Protein AF-A0A814QWS0-F1 (afdb_monomer)

Sequence (142 aa):
MFALKTYASLLKKKIIYRKISQIADTSFDLSDANVLIQISSHGGSRRQEAQRLGRILRHEKGTSHQEYNSFFYSLVSQATIEMYYSAKRKSFLINRDYSYKIITGSVNEEHQLFFSTKQDQQQLLRTILQQTDPLKIKQKNL

Solvent-accessible surface area (backbone atoms only — not comparable to full-atom values)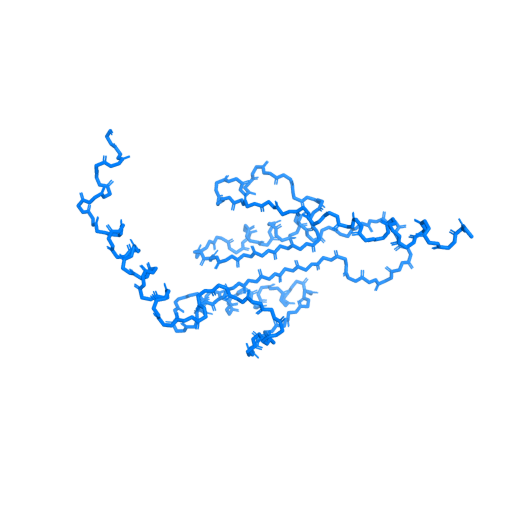: 9479 Å² total; per-residue (Å²): 138,69,71,68,62,60,54,59,60,64,74,61,73,75,82,83,82,83,91,78,52,84,82,53,59,83,81,54,88,49,65,88,45,46,68,45,80,41,73,76,74,77,91,65,60,71,69,56,55,52,52,51,50,60,52,32,58,58,76,78,86,83,66,98,62,98,62,88,75,55,48,82,47,72,55,67,57,80,99,43,75,40,49,62,54,48,54,55,48,51,56,55,38,51,78,68,76,43,91,83,81,89,86,83,78,83,77,73,80,90,53,95,61,84,65,77,46,72,65,53,46,50,51,51,50,52,54,49,57,66,60,68,36,73,82,56,58,61,68,76,76,110

Radius of gyration: 20.11 Å; Cα contacts (8 Å, |Δi|>4): 71; chains: 1; bounding box: 67×35×42 Å

Organism: NCBI:txid392033

Nearest PDB structures (foldse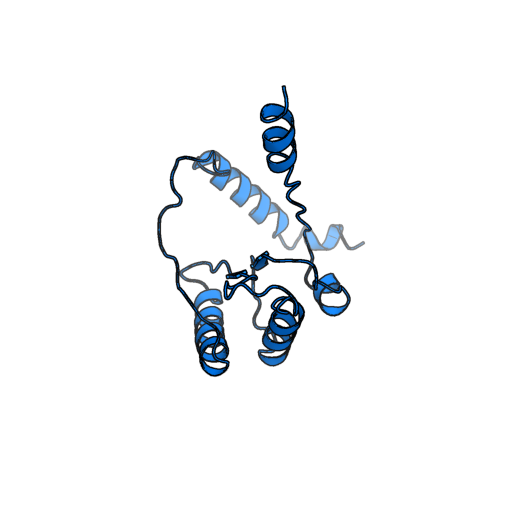ek):
  5of4-assembly1_A  TM=7.341E-01  e=2.057E-09  Homo sapiens
  7ena-assembly1_6  TM=7.357E-01  e=2.351E-09  Homo sapiens
  4ern-assembly1_A  TM=7.331E-01  e=4.290E-09  Homo sapiens
  7zsb-assembly1_7  TM=6.740E-01  e=3.650E-06  Saccharomyces cerevisiae
  7r78-assembly1_A  TM=6.401E-01  e=7.940E-01  Cryptococcus neoformans H99

pLDDT: mean 70.61, std 17.21, range [30.92, 94.94]

InterPro domains:
  IPR027417 P-loop containing nucleoside triphosphate hydrolase [G3DSA:3.40.50.300] (13-141)
  IPR027417 P-loop containing nucleoside triphosphate hydrolase [SSF52540] (22-99)
  IPR032438 ERCC3/RAD25/XPB helicase, C-terminal domain [PF16203] (20-135)
  IPR050615 ATP-dependent DNA Helicase [PTHR11274] (20-133)

Foldseek 3Di:
DPVVVVVVVVVPPPDDDDDDDPVRQPPDQQQPDQEEEAEDDDPDDPVVVVVSCVSNQDDDPDDPDPDRRHYYHYDADPPDCSVVVVVVNVVSCVVVVHDDDDDDDDDPPPDDDPPPDPVNVVVVVVVVVVVPPPVVVVVVVD

Structure (mmCIF, N/CA/C/O backbone):
data_AF-A0A814QWS0-F1
#
_entry.id   AF-A0A814QWS0-F1
#
loop_
_atom_site.group_PDB
_atom_site.id
_atom_site.type_symbol
_atom_site.label_atom_id
_atom_site.label_alt_id
_atom_site.label_comp_id
_atom_site.label_asym_id
_atom_site.label_entity_id
_atom_site.label_seq_id
_atom_site.pdbx_PDB_ins_code
_atom_site.Cartn_x
_atom_site.Cartn_y
_atom_site.Cartn_z
_atom_site.occupancy
_atom_site.B_iso_or_equiv
_atom_site.auth_seq_id
_atom_site.auth_comp_id
_atom_site.auth_asym_id
_atom_site.auth_atom_id
_atom_site.pdbx_PDB_model_num
ATOM 1 N N . MET A 1 1 ? 42.007 12.786 12.370 1.00 40.09 1 MET A N 1
ATOM 2 C CA . MET A 1 1 ? 40.986 13.860 12.290 1.00 40.09 1 MET A CA 1
ATOM 3 C C . MET A 1 1 ? 40.363 14.042 10.885 1.00 40.09 1 MET A C 1
ATOM 5 O O . MET A 1 1 ? 39.647 15.011 10.683 1.00 40.09 1 MET A O 1
ATOM 9 N N . PHE A 1 2 ? 40.547 13.110 9.930 1.00 35.69 2 PHE A N 1
ATOM 10 C CA . PHE A 1 2 ? 39.896 13.166 8.601 1.00 35.69 2 PHE A CA 1
ATOM 11 C C . PHE A 1 2 ? 38.809 12.091 8.380 1.00 35.69 2 PHE A C 1
ATOM 13 O O . PHE A 1 2 ? 37.859 12.349 7.654 1.00 35.69 2 PHE A O 1
ATOM 20 N N . ALA A 1 3 ? 38.859 10.943 9.070 1.00 37.59 3 ALA A N 1
ATOM 21 C CA . ALA A 1 3 ? 37.889 9.850 8.877 1.00 37.59 3 ALA A CA 1
ATOM 22 C C . ALA A 1 3 ? 36.524 10.049 9.580 1.00 37.59 3 ALA A C 1
ATOM 24 O O . ALA A 1 3 ? 35.500 9.579 9.093 1.00 37.59 3 ALA A O 1
ATOM 25 N N . LEU A 1 4 ? 36.473 10.789 10.697 1.00 30.92 4 LEU A N 1
ATOM 26 C CA . LEU A 1 4 ? 35.229 11.000 11.462 1.00 30.92 4 LEU A CA 1
ATOM 27 C C . LEU A 1 4 ? 34.278 12.028 10.819 1.00 30.92 4 LEU A C 1
ATOM 29 O O . LEU A 1 4 ? 33.067 11.945 11.008 1.00 30.92 4 LEU A O 1
ATOM 33 N N . LYS A 1 5 ? 34.797 12.965 10.010 1.00 34.41 5 LYS A N 1
ATOM 34 C CA . LYS A 1 5 ? 33.962 13.932 9.272 1.00 34.41 5 LYS A CA 1
ATOM 35 C C . LYS A 1 5 ? 33.212 13.274 8.106 1.00 34.41 5 LYS A C 1
ATOM 37 O O . LYS A 1 5 ? 32.075 13.647 7.831 1.00 34.41 5 LYS A O 1
ATOM 42 N N . THR A 1 6 ? 33.808 12.266 7.470 1.00 38.12 6 THR A N 1
ATOM 43 C CA . THR A 1 6 ? 33.214 11.542 6.334 1.00 38.12 6 THR A CA 1
ATOM 44 C C . THR A 1 6 ? 32.043 10.654 6.767 1.00 38.12 6 THR A C 1
ATOM 46 O O . THR A 1 6 ? 31.033 10.589 6.072 1.00 38.12 6 THR A O 1
ATOM 49 N N . TYR A 1 7 ? 32.117 10.042 7.954 1.00 38.22 7 TYR A N 1
ATOM 50 C CA . TYR A 1 7 ? 31.041 9.192 8.487 1.00 38.22 7 TYR A CA 1
ATOM 51 C C . TYR A 1 7 ? 29.814 10.001 8.950 1.00 38.22 7 TYR A C 1
ATOM 53 O O . TYR A 1 7 ? 28.672 9.599 8.734 1.00 38.22 7 TYR A O 1
ATOM 61 N N . ALA A 1 8 ? 30.036 11.193 9.514 1.00 35.44 8 ALA A N 1
ATOM 62 C CA . ALA A 1 8 ? 28.961 12.102 9.922 1.00 35.44 8 ALA A CA 1
ATOM 63 C C . ALA A 1 8 ? 28.174 12.696 8.731 1.00 35.44 8 ALA A C 1
ATOM 65 O O . ALA A 1 8 ? 27.004 13.045 8.881 1.00 35.44 8 ALA A O 1
ATOM 66 N N . SER A 1 9 ? 28.792 12.782 7.547 1.00 38.75 9 SER A N 1
ATOM 67 C CA . SER A 1 9 ? 28.141 13.201 6.295 1.00 38.75 9 SER A CA 1
ATOM 68 C C . SER A 1 9 ? 27.107 12.170 5.804 1.00 38.75 9 SER A C 1
ATOM 70 O O . SER A 1 9 ? 26.005 12.532 5.392 1.00 38.75 9 SER A O 1
ATOM 72 N N . LEU A 1 10 ? 27.412 10.874 5.947 1.00 42.66 10 LEU A N 1
ATOM 73 C CA . LEU A 1 10 ? 26.550 9.754 5.537 1.00 42.66 10 LEU A CA 1
ATOM 74 C C . LEU A 1 10 ? 25.327 9.542 6.447 1.00 42.66 10 LEU A C 1
ATOM 76 O O . LEU A 1 10 ? 24.286 9.081 5.980 1.00 42.66 10 LEU A O 1
ATOM 80 N N . LEU A 1 11 ? 25.421 9.925 7.725 1.00 42.03 11 LEU A N 1
ATOM 81 C CA . LEU A 1 11 ? 24.340 9.794 8.714 1.00 42.03 11 LEU A CA 1
ATOM 82 C C . LEU A 1 11 ? 23.225 10.848 8.576 1.00 42.03 11 LEU A C 1
ATOM 84 O O . LEU A 1 11 ? 22.223 10.781 9.284 1.00 42.03 11 LEU A O 1
ATOM 88 N N . LYS A 1 12 ? 23.348 11.800 7.643 1.00 43.94 12 LYS A N 1
ATOM 89 C CA . LYS A 1 12 ? 22.300 12.779 7.317 1.00 43.94 12 LYS A CA 1
ATOM 90 C C . LYS A 1 12 ? 21.593 12.471 5.997 1.00 43.94 12 LYS A C 1
ATOM 92 O O . LYS A 1 12 ? 21.233 13.391 5.264 1.00 43.94 12 LYS A O 1
ATOM 97 N N . LYS A 1 13 ? 21.321 11.200 5.683 1.00 50.53 13 LYS A N 1
ATOM 98 C CA . LYS A 1 13 ? 20.273 10.905 4.692 1.00 50.53 13 LYS A CA 1
ATOM 99 C C . LYS A 1 13 ? 18.924 11.303 5.294 1.00 50.53 13 LYS A C 1
ATOM 101 O O . LYS A 1 13 ? 18.244 10.514 5.938 1.00 50.53 13 LYS A O 1
ATOM 106 N N . LYS A 1 14 ? 18.576 12.580 5.130 1.00 56.41 14 LYS A N 1
ATOM 107 C CA . LYS A 1 14 ? 17.267 13.141 5.453 1.00 56.41 14 LYS A CA 1
ATOM 108 C C . LYS A 1 14 ? 16.246 12.388 4.606 1.00 56.41 14 LYS A C 1
ATOM 110 O O . LYS A 1 14 ? 16.145 12.634 3.410 1.00 56.41 14 LYS A O 1
ATOM 115 N N . ILE A 1 15 ? 15.532 11.441 5.211 1.00 63.16 15 ILE A N 1
ATOM 116 C CA . ILE A 1 15 ? 14.415 10.767 4.551 1.00 63.16 15 ILE A CA 1
ATOM 117 C C . ILE A 1 15 ? 13.338 11.827 4.333 1.00 63.16 15 ILE A C 1
ATOM 119 O O . ILE A 1 15 ? 12.753 12.344 5.287 1.00 63.16 15 ILE A O 1
ATOM 123 N N . ILE A 1 16 ? 13.111 12.188 3.075 1.00 70.44 16 ILE A N 1
ATOM 124 C CA . ILE A 1 16 ? 12.031 13.087 2.687 1.00 70.44 16 ILE A CA 1
ATOM 125 C C . ILE A 1 16 ? 10.829 12.201 2.380 1.00 70.44 16 ILE A C 1
ATOM 127 O O . ILE A 1 16 ? 10.850 11.435 1.422 1.00 70.44 16 ILE A O 1
ATOM 131 N N . TYR A 1 17 ? 9.786 12.287 3.203 1.00 79.56 17 TYR A N 1
ATOM 132 C CA . TYR A 1 17 ? 8.511 11.639 2.920 1.00 79.56 17 TYR A CA 1
ATOM 133 C C . TYR A 1 17 ? 7.461 12.699 2.597 1.00 79.56 17 TYR A C 1
ATOM 135 O O . TYR A 1 17 ? 7.395 13.754 3.231 1.00 79.56 17 TYR A O 1
ATOM 143 N N . ARG A 1 18 ? 6.613 12.408 1.611 1.00 78.38 18 ARG A N 1
ATOM 144 C CA . ARG A 1 18 ? 5.485 13.258 1.236 1.00 78.38 18 ARG A CA 1
ATOM 145 C C . ARG A 1 18 ? 4.230 12.407 1.168 1.00 78.38 18 ARG A C 1
ATOM 147 O O . ARG A 1 18 ? 4.213 11.378 0.503 1.00 78.38 18 ARG A O 1
ATOM 154 N N . LYS A 1 19 ? 3.179 12.836 1.865 1.00 79.56 19 LYS A N 1
ATOM 155 C CA . LYS A 1 19 ? 1.852 12.222 1.757 1.00 79.56 19 LYS A CA 1
ATOM 156 C C . LYS A 1 19 ? 1.094 12.914 0.634 1.00 79.56 19 LYS A C 1
ATOM 158 O O . LYS A 1 19 ? 1.078 14.141 0.574 1.00 79.56 19 LYS A O 1
ATOM 163 N N . ILE A 1 20 ? 0.489 12.126 -0.244 1.00 78.31 20 ILE A N 1
ATOM 164 C CA . ILE A 1 20 ? -0.205 12.611 -1.437 1.00 78.31 20 ILE A CA 1
ATOM 165 C C . ILE A 1 20 ? -1.595 11.983 -1.448 1.00 78.31 20 ILE A C 1
ATOM 167 O O . ILE A 1 20 ? -1.748 10.797 -1.158 1.00 78.31 20 ILE A O 1
ATOM 171 N N . SER A 1 21 ? -2.614 12.793 -1.726 1.00 78.62 21 SER A N 1
ATOM 172 C CA . SER A 1 21 ? -3.990 12.324 -1.882 1.00 78.62 21 SER A CA 1
ATOM 173 C C . SER A 1 21 ? -4.265 11.915 -3.330 1.00 78.62 21 SER A C 1
ATOM 175 O O . SER A 1 21 ? -3.550 12.312 -4.247 1.00 78.62 21 SER A O 1
ATOM 177 N N . GLN A 1 22 ? -5.352 11.176 -3.560 1.00 71.00 22 GLN A N 1
ATOM 178 C CA . GLN A 1 22 ? -5.768 10.765 -4.906 1.00 71.00 22 GLN A CA 1
ATOM 179 C C . GLN A 1 22 ? -5.935 11.945 -5.883 1.00 71.00 22 GLN A C 1
ATOM 181 O O . GLN A 1 22 ? -5.678 11.788 -7.071 1.00 71.00 22 GLN A O 1
ATOM 186 N N . ILE A 1 23 ? -6.339 13.121 -5.392 1.00 67.75 23 ILE A N 1
ATOM 187 C CA . ILE A 1 23 ? -6.537 14.332 -6.207 1.00 67.75 23 ILE A CA 1
ATOM 188 C C . ILE A 1 23 ? -5.190 14.935 -6.637 1.00 67.75 23 ILE A C 1
ATOM 190 O O . ILE A 1 23 ? -5.066 15.462 -7.737 1.00 67.75 23 ILE A O 1
ATOM 194 N N . ALA A 1 24 ? -4.167 14.835 -5.787 1.00 62.50 24 ALA A N 1
ATOM 195 C CA . ALA A 1 24 ? -2.834 15.374 -6.054 1.00 62.50 24 ALA A CA 1
ATOM 196 C C . ALA A 1 24 ? -1.961 14.446 -6.921 1.00 62.50 24 ALA A C 1
ATOM 198 O O . ALA A 1 24 ? -0.884 14.838 -7.355 1.00 62.50 24 ALA A O 1
ATOM 199 N N . ASP A 1 25 ? -2.415 13.223 -7.190 1.00 63.25 25 ASP A N 1
ATOM 200 C CA . ASP A 1 25 ? -1.652 12.217 -7.926 1.00 63.25 25 ASP A CA 1
ATOM 201 C C . ASP A 1 25 ? -1.546 12.490 -9.441 1.00 63.25 25 ASP A C 1
ATOM 203 O O . ASP A 1 25 ? -0.553 12.143 -10.076 1.00 63.25 25 ASP A O 1
ATOM 207 N N . THR A 1 26 ? -2.541 13.140 -10.049 1.00 59.12 26 THR A N 1
ATOM 208 C CA . THR A 1 26 ? -2.552 13.366 -11.506 1.00 59.12 26 THR A CA 1
ATOM 209 C C . THR A 1 26 ? -1.656 14.521 -11.947 1.00 59.12 26 THR A C 1
ATOM 211 O O . THR A 1 26 ? -1.116 14.501 -13.057 1.00 59.12 26 THR A O 1
ATOM 214 N N . SER A 1 27 ? -1.499 15.527 -11.088 1.00 57.16 27 SER A N 1
ATOM 215 C CA . SER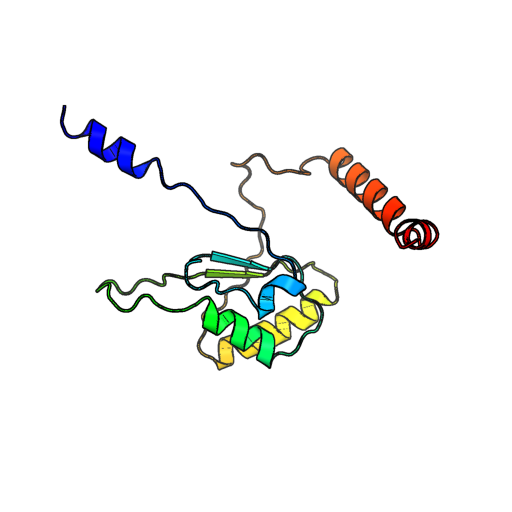 A 1 27 ? -0.880 16.818 -11.405 1.00 57.16 27 SER A CA 1
ATOM 216 C C . SER A 1 27 ? 0.531 16.994 -10.846 1.00 57.16 27 SER A C 1
ATOM 218 O O . SER A 1 27 ? 1.198 17.954 -11.224 1.00 57.16 27 SER A O 1
ATOM 220 N N . PHE A 1 28 ? 1.003 16.092 -9.982 1.00 62.12 28 PHE A N 1
ATOM 221 C CA . PHE A 1 28 ? 2.312 16.217 -9.348 1.00 62.12 28 PHE A CA 1
ATOM 222 C C . PHE A 1 28 ? 3.370 15.367 -10.059 1.00 62.12 28 PHE A C 1
ATOM 224 O O . PHE A 1 28 ? 3.129 14.196 -10.359 1.00 62.12 28 PHE A O 1
ATOM 231 N N . ASP A 1 29 ? 4.538 15.951 -10.333 1.00 61.94 29 ASP A N 1
ATOM 232 C CA . ASP A 1 29 ? 5.679 15.184 -10.828 1.00 61.94 29 ASP A CA 1
ATOM 233 C C . ASP A 1 29 ? 6.392 14.515 -9.649 1.00 61.94 29 ASP A C 1
ATOM 235 O O . ASP A 1 29 ? 6.748 15.160 -8.662 1.00 61.94 29 ASP A O 1
ATOM 239 N N . LEU A 1 30 ? 6.521 13.194 -9.728 1.00 63.75 30 LEU A N 1
ATOM 240 C CA . LEU A 1 30 ? 7.067 12.333 -8.675 1.00 63.75 30 LEU A CA 1
ATOM 241 C C . LEU A 1 30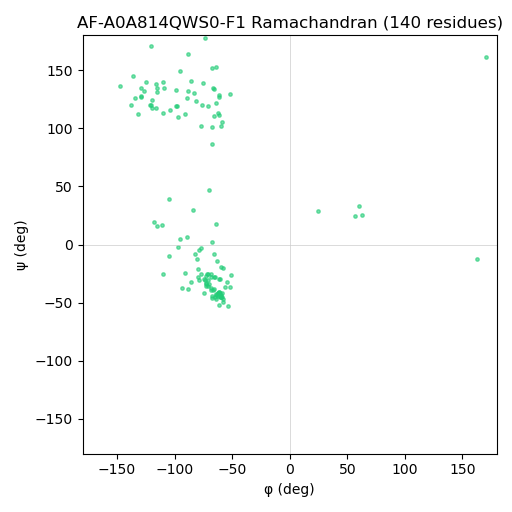 ? 8.422 11.744 -9.080 1.00 63.75 30 LEU A C 1
ATOM 243 O O . LEU A 1 30 ? 8.866 10.768 -8.478 1.00 63.75 30 LEU A O 1
ATOM 247 N N . SER A 1 31 ? 9.055 12.338 -10.095 1.00 61.03 31 SER A N 1
ATOM 248 C CA . SER A 1 31 ? 10.317 11.909 -10.703 1.00 61.03 31 SER A CA 1
ATOM 249 C C . SER A 1 31 ? 11.452 11.666 -9.708 1.00 61.03 31 SER A C 1
ATOM 251 O O . SER A 1 31 ? 12.322 10.849 -9.984 1.00 61.03 31 SER A O 1
ATOM 253 N N . ASP A 1 32 ? 11.420 12.329 -8.551 1.00 64.94 32 ASP A N 1
ATOM 254 C CA . ASP A 1 32 ? 12.517 12.323 -7.578 1.00 64.94 32 ASP A CA 1
ATOM 255 C C . ASP A 1 32 ? 12.330 11.273 -6.462 1.00 64.94 32 ASP A C 1
ATOM 257 O O . ASP A 1 32 ? 13.099 11.230 -5.501 1.00 64.94 32 ASP A O 1
ATOM 261 N N . ALA A 1 33 ? 11.284 10.439 -6.531 1.00 71.12 33 ALA A N 1
ATOM 262 C CA . ALA A 1 33 ? 10.987 9.439 -5.507 1.00 71.12 33 ALA A CA 1
ATOM 263 C C . ALA A 1 33 ? 11.512 8.041 -5.880 1.00 71.12 33 ALA A C 1
ATOM 265 O O . ALA A 1 33 ? 11.041 7.412 -6.824 1.00 71.12 33 ALA A O 1
ATOM 266 N N . ASN A 1 34 ? 12.415 7.491 -5.061 1.00 76.75 34 ASN A N 1
ATOM 267 C CA . ASN A 1 34 ? 12.897 6.109 -5.210 1.00 76.75 34 ASN A CA 1
ATOM 268 C C . ASN A 1 34 ? 11.928 5.055 -4.653 1.00 76.75 34 ASN A C 1
ATOM 270 O O . ASN A 1 34 ? 12.034 3.879 -4.987 1.00 76.75 34 ASN A O 1
ATOM 274 N N . VAL A 1 35 ? 11.020 5.433 -3.750 1.00 80.88 35 VAL A N 1
ATOM 275 C CA . VAL A 1 35 ? 10.090 4.492 -3.112 1.00 80.88 35 VAL A CA 1
ATOM 276 C C . VAL A 1 35 ? 8.688 5.070 -3.109 1.00 80.88 35 VAL A C 1
ATOM 278 O O . VAL A 1 35 ? 8.454 6.156 -2.581 1.00 80.88 35 VAL A O 1
ATOM 281 N N . LEU A 1 36 ? 7.743 4.301 -3.644 1.00 81.94 36 LEU A N 1
ATOM 282 C CA . LEU A 1 36 ? 6.322 4.612 -3.599 1.00 81.94 36 LEU A CA 1
ATOM 283 C C . LEU A 1 36 ? 5.578 3.568 -2.774 1.00 81.94 36 LEU A C 1
ATOM 285 O O . LEU A 1 36 ? 5.721 2.369 -3.005 1.00 81.94 36 LEU A O 1
ATOM 289 N N . ILE A 1 37 ? 4.743 4.034 -1.845 1.00 85.44 37 ILE A N 1
ATOM 290 C CA . ILE A 1 37 ? 3.873 3.181 -1.033 1.00 85.44 37 ILE A CA 1
ATOM 291 C C . ILE A 1 37 ? 2.422 3.579 -1.291 1.00 85.44 37 ILE A C 1
ATOM 293 O O . ILE A 1 37 ? 2.006 4.695 -0.984 1.00 85.44 37 ILE A O 1
ATOM 297 N N . GLN A 1 38 ? 1.642 2.650 -1.832 1.00 84.31 38 GLN A N 1
ATOM 298 C CA . GLN A 1 38 ? 0.205 2.786 -2.012 1.00 84.31 38 GLN A CA 1
ATOM 299 C C . GLN A 1 38 ? -0.529 2.065 -0.876 1.00 84.31 38 GLN A C 1
ATOM 301 O O . GLN A 1 38 ? -0.381 0.857 -0.707 1.00 84.31 38 GLN A O 1
ATOM 306 N N . ILE A 1 39 ? -1.322 2.810 -0.099 1.00 81.75 39 ILE A N 1
ATOM 307 C CA . ILE A 1 39 ? -2.029 2.287 1.085 1.00 81.75 39 ILE A CA 1
ATOM 308 C C . ILE A 1 39 ? -3.405 1.719 0.721 1.00 81.75 39 ILE A C 1
ATOM 310 O O . ILE A 1 39 ? -3.803 0.702 1.271 1.00 81.75 39 ILE A O 1
ATOM 314 N N . SER A 1 40 ? -4.121 2.352 -0.207 1.00 70.31 40 SER A N 1
ATOM 315 C CA . SER A 1 40 ? -5.424 1.883 -0.676 1.00 70.31 40 SER A CA 1
ATOM 316 C C . SER A 1 40 ? -5.520 1.993 -2.196 1.00 70.31 40 SER A C 1
ATOM 318 O O . SER A 1 40 ? -4.959 2.895 -2.832 1.00 70.31 40 SER A O 1
ATOM 320 N N . SER A 1 41 ? -6.218 1.041 -2.810 1.00 63.59 41 SER A N 1
ATOM 321 C CA . SER A 1 41 ? -6.530 1.066 -4.238 1.00 63.59 41 SER A CA 1
ATOM 322 C C . SER A 1 41 ? -8.008 0.777 -4.425 1.00 63.59 41 SER A C 1
ATOM 324 O 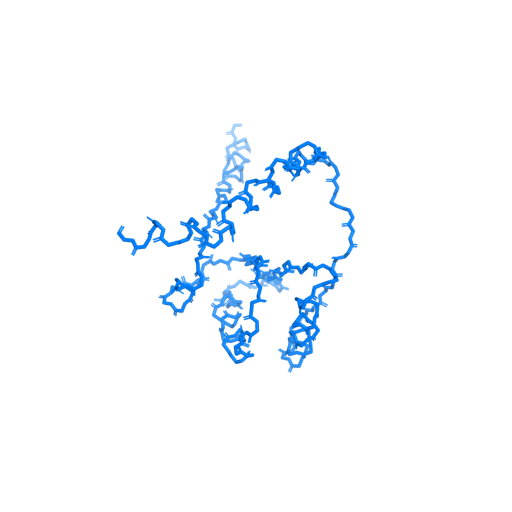O . SER A 1 41 ? -8.477 -0.333 -4.183 1.00 63.59 41 SER A O 1
ATOM 326 N N . HIS A 1 42 ? -8.742 1.788 -4.876 1.00 62.69 42 HIS A N 1
ATOM 327 C CA . HIS A 1 42 ? -10.121 1.628 -5.310 1.00 62.69 42 HIS A CA 1
ATOM 328 C C . HIS A 1 42 ? -10.119 1.474 -6.822 1.00 62.69 42 HIS A C 1
ATOM 330 O O . HIS A 1 42 ? -9.800 2.445 -7.496 1.00 62.69 42 HIS A O 1
ATOM 336 N N . GLY A 1 43 ? -10.433 0.265 -7.307 1.00 56.34 43 GLY A N 1
ATOM 337 C CA . GLY A 1 43 ? -10.932 -0.120 -8.643 1.00 56.34 43 GLY A CA 1
ATOM 338 C C . GLY A 1 43 ? -10.661 0.753 -9.876 1.00 56.34 43 GLY A C 1
ATOM 339 O O . GLY A 1 43 ? -11.477 0.751 -10.793 1.00 56.34 43 GLY A O 1
ATOM 340 N N . GLY A 1 44 ? -9.559 1.497 -9.911 1.00 62.41 44 GLY A N 1
ATOM 341 C CA . GLY A 1 44 ? -9.294 2.524 -10.905 1.00 62.41 44 GLY A CA 1
ATOM 342 C C . GLY A 1 44 ? -8.948 1.952 -12.275 1.00 62.41 44 GLY A C 1
ATOM 343 O O . GLY A 1 44 ? -8.838 0.741 -12.486 1.00 62.41 44 GLY A O 1
ATOM 344 N N . SER A 1 45 ? -8.742 2.847 -13.238 1.00 65.75 45 SER A N 1
ATOM 345 C CA . SER A 1 45 ? -8.330 2.463 -14.586 1.00 65.75 45 SER A CA 1
ATOM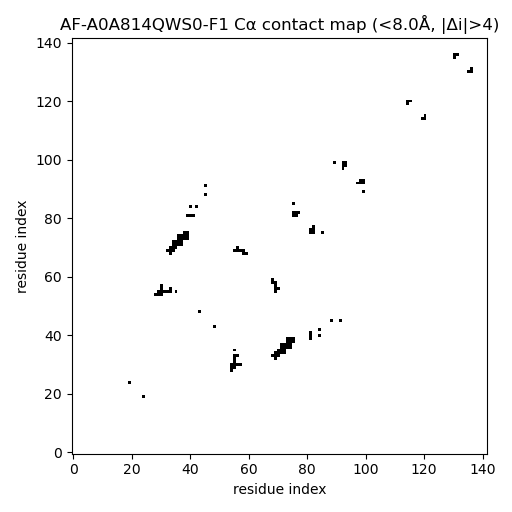 346 C C . SER A 1 45 ? -6.946 1.805 -14.568 1.00 65.75 45 SER A C 1
ATOM 348 O O . SER A 1 45 ? -5.955 2.430 -14.189 1.00 65.75 45 SER A O 1
ATOM 350 N N . ARG A 1 46 ? -6.856 0.561 -15.065 1.00 66.25 46 ARG A N 1
ATOM 351 C CA . ARG A 1 46 ? -5.585 -0.183 -15.215 1.00 66.25 46 ARG A CA 1
ATOM 352 C C . ARG A 1 46 ? -4.525 0.630 -15.963 1.00 66.25 46 ARG A C 1
ATOM 354 O O . ARG A 1 46 ? -3.345 0.571 -15.641 1.00 66.25 46 ARG A O 1
ATOM 361 N N . ARG A 1 47 ? -4.960 1.409 -16.957 1.00 66.81 47 ARG A N 1
ATOM 362 C CA . ARG A 1 47 ? -4.094 2.264 -17.777 1.00 66.81 47 ARG A CA 1
ATOM 363 C C . ARG A 1 47 ? -3.544 3.455 -16.984 1.00 66.81 47 ARG A C 1
ATOM 365 O O . ARG A 1 47 ? -2.406 3.847 -17.211 1.00 66.81 47 ARG A O 1
ATOM 372 N N . GLN A 1 48 ? -4.316 3.991 -16.041 1.00 70.56 48 GLN A N 1
ATOM 373 C CA . GLN A 1 48 ? -3.903 5.110 -15.194 1.00 70.56 48 GLN A CA 1
ATOM 374 C C . GLN A 1 48 ? -2.889 4.669 -14.131 1.00 70.56 48 GLN A C 1
ATOM 376 O O . GLN A 1 48 ? -1.884 5.348 -13.944 1.00 70.56 48 GLN A O 1
ATOM 381 N N . GLU A 1 49 ? -3.090 3.503 -13.501 1.00 67.50 49 GLU A N 1
ATOM 382 C CA . GLU A 1 49 ? -2.100 2.934 -12.569 1.00 67.50 49 GLU A CA 1
ATOM 383 C C . GLU A 1 49 ? -0.773 2.624 -13.281 1.00 67.50 49 GLU A C 1
ATOM 385 O O . GLU A 1 49 ? 0.295 2.957 -12.775 1.00 67.50 49 GLU A O 1
ATOM 390 N N . ALA A 1 50 ? -0.829 2.065 -14.492 1.00 67.12 50 ALA A N 1
ATOM 391 C CA . ALA A 1 50 ? 0.357 1.805 -15.308 1.00 67.12 50 ALA A CA 1
ATOM 392 C C . ALA A 1 50 ? 1.145 3.077 -15.639 1.00 67.12 50 ALA A C 1
ATOM 394 O O . ALA A 1 50 ? 2.370 3.114 -15.536 1.00 67.12 50 ALA A O 1
ATOM 395 N N . GLN A 1 51 ? 0.429 4.128 -16.036 1.00 72.19 51 GLN A N 1
ATOM 396 C CA . GLN A 1 51 ? 1.030 5.411 -16.367 1.00 72.19 51 GLN A CA 1
ATOM 397 C C . GLN A 1 51 ? 1.634 6.076 -15.126 1.00 72.19 51 GLN A C 1
ATOM 399 O O . GLN A 1 51 ? 2.730 6.622 -15.211 1.00 72.19 51 GLN A O 1
ATOM 404 N N . ARG A 1 52 ? 0.966 5.983 -13.968 1.00 72.44 52 ARG A N 1
ATOM 405 C CA . ARG A 1 52 ? 1.487 6.450 -12.676 1.00 72.44 52 ARG A CA 1
ATOM 406 C C . ARG A 1 52 ? 2.805 5.757 -12.332 1.00 72.44 52 ARG A C 1
ATOM 408 O O . ARG A 1 52 ? 3.790 6.433 -12.059 1.00 72.44 52 ARG A O 1
ATOM 415 N N . LEU A 1 53 ? 2.848 4.429 -12.427 1.00 71.62 53 LEU A N 1
ATOM 416 C CA . LEU A 1 53 ? 4.066 3.656 -12.171 1.00 71.62 53 LEU A CA 1
ATOM 417 C C . LEU A 1 53 ? 5.196 4.026 -13.137 1.00 71.62 53 LEU A C 1
ATOM 419 O O . LEU A 1 53 ? 6.326 4.212 -12.703 1.00 71.62 53 LEU A O 1
ATOM 423 N N . GLY A 1 54 ? 4.895 4.224 -14.421 1.00 71.94 54 GLY A N 1
ATOM 424 C CA . GLY A 1 54 ? 5.892 4.635 -15.413 1.00 71.94 54 GLY A CA 1
ATOM 425 C C . GLY A 1 54 ? 6.481 6.035 -15.191 1.00 71.94 54 GLY A C 1
ATOM 426 O O . GLY A 1 54 ? 7.622 6.277 -15.582 1.00 71.94 54 GLY A O 1
ATOM 427 N N . ARG A 1 55 ? 5.740 6.958 -14.560 1.00 70.44 55 ARG A N 1
ATOM 428 C CA . ARG A 1 55 ? 6.251 8.297 -14.195 1.00 70.44 55 ARG A CA 1
ATOM 429 C C . ARG A 1 55 ? 7.204 8.248 -13.000 1.00 70.44 55 ARG A C 1
ATOM 431 O O . ARG A 1 55 ? 8.106 9.069 -12.924 1.00 70.44 55 ARG A O 1
ATOM 438 N N . ILE A 1 56 ? 7.004 7.282 -12.106 1.00 67.00 56 ILE A N 1
ATOM 439 C CA . ILE A 1 56 ? 7.717 7.176 -10.827 1.00 67.00 56 ILE A CA 1
ATOM 440 C C . ILE A 1 56 ? 8.944 6.264 -10.948 1.00 67.00 56 ILE A C 1
ATOM 442 O O . ILE A 1 56 ? 9.997 6.554 -10.398 1.00 67.00 56 ILE A O 1
ATOM 446 N N . LEU A 1 57 ? 8.850 5.183 -11.725 1.00 65.19 57 LEU A N 1
ATOM 447 C CA . LEU A 1 57 ? 9.930 4.208 -11.917 1.00 65.19 57 LEU A CA 1
ATOM 448 C C . LEU A 1 57 ? 10.941 4.637 -13.002 1.00 65.19 57 LEU A C 1
ATOM 450 O O . LEU A 1 57 ? 11.504 3.790 -13.703 1.00 65.19 57 LEU A O 1
ATOM 454 N N . ARG A 1 58 ? 11.158 5.943 -13.214 1.00 63.28 58 ARG A N 1
ATOM 455 C CA . ARG A 1 58 ? 12.142 6.399 -14.207 1.00 63.28 58 ARG A CA 1
ATOM 456 C C . ARG A 1 58 ? 13.550 6.098 -13.702 1.00 63.28 58 ARG A C 1
ATOM 458 O O . ARG A 1 58 ? 13.981 6.604 -12.677 1.00 63.28 58 ARG A O 1
ATOM 465 N N . HIS A 1 59 ? 14.271 5.279 -14.459 1.00 53.44 59 HIS A N 1
ATOM 466 C CA . HIS A 1 59 ? 15.693 5.050 -14.248 1.00 53.44 59 HIS A CA 1
ATOM 467 C C . HIS A 1 59 ? 16.444 6.375 -14.434 1.00 53.44 59 HIS A C 1
ATOM 469 O O . HIS A 1 59 ? 16.283 7.028 -15.472 1.00 53.44 59 HIS A O 1
ATOM 475 N N . GLU A 1 60 ? 17.282 6.756 -13.468 1.00 51.09 60 GLU A N 1
ATOM 476 C CA . GLU A 1 60 ? 18.304 7.773 -13.708 1.00 51.09 60 GLU A CA 1
ATOM 477 C C . GLU A 1 60 ? 19.250 7.248 -14.795 1.00 51.09 60 GLU A C 1
ATOM 479 O O . GLU A 1 60 ? 19.974 6.269 -14.610 1.00 51.09 60 GLU A O 1
ATOM 484 N N . LYS A 1 61 ? 19.211 7.868 -15.976 1.00 47.19 61 LYS A N 1
ATOM 485 C CA . LYS A 1 61 ? 20.175 7.588 -17.040 1.00 47.19 61 LYS A CA 1
ATOM 486 C C . LYS A 1 61 ? 21.477 8.302 -16.684 1.00 47.19 61 LYS A C 1
ATOM 488 O O . LYS A 1 61 ? 21.568 9.508 -16.884 1.00 47.19 61 LYS A O 1
ATOM 493 N N . GLY A 1 62 ? 22.470 7.576 -16.174 1.00 51.28 62 GLY A N 1
ATOM 494 C CA . GLY A 1 62 ? 23.801 8.155 -15.949 1.00 51.28 62 GLY A CA 1
ATOM 495 C C . GLY A 1 62 ? 24.733 7.396 -15.008 1.00 51.28 62 GLY A C 1
ATOM 496 O O . GLY A 1 62 ? 25.924 7.687 -14.993 1.00 51.28 62 GLY A O 1
ATOM 497 N N . THR A 1 63 ? 24.244 6.419 -14.249 1.00 48.62 63 THR A N 1
ATOM 498 C CA . THR A 1 63 ? 25.065 5.650 -13.305 1.00 48.62 63 THR A CA 1
ATOM 499 C C . THR A 1 63 ? 25.374 4.264 -13.869 1.00 48.62 63 THR A C 1
ATOM 501 O O . THR A 1 63 ? 24.483 3.444 -14.062 1.00 48.62 63 THR A O 1
ATOM 504 N N . SER A 1 64 ? 26.657 3.990 -14.130 1.00 47.62 64 SER A N 1
ATOM 505 C CA . SER A 1 64 ? 27.201 2.720 -14.653 1.00 47.62 64 SER A CA 1
ATOM 506 C C . SER A 1 64 ? 27.032 1.497 -13.732 1.00 47.62 64 SER A C 1
ATOM 508 O O . SER A 1 64 ? 27.719 0.495 -13.916 1.00 47.62 64 SER A O 1
ATOM 510 N N . HIS A 1 65 ? 26.135 1.542 -12.746 1.00 47.28 65 HIS A N 1
ATOM 511 C CA . HIS A 1 65 ? 25.872 0.429 -11.840 1.00 47.28 65 HIS A CA 1
ATOM 512 C C . HIS A 1 65 ? 24.438 -0.072 -12.020 1.00 47.28 65 HIS A C 1
ATOM 514 O O . HIS A 1 65 ? 23.465 0.650 -11.823 1.00 47.28 65 HIS A O 1
ATOM 520 N N . GLN A 1 66 ? 24.353 -1.330 -12.449 1.00 50.03 66 GLN A N 1
ATOM 521 C CA . GLN A 1 66 ? 23.172 -2.104 -12.833 1.00 50.03 66 GLN A CA 1
ATOM 522 C C . GLN A 1 66 ? 22.247 -2.469 -11.653 1.00 50.03 66 GLN A C 1
ATOM 524 O O . GLN A 1 66 ? 21.824 -3.616 -11.539 1.00 50.03 66 GLN A O 1
ATOM 529 N N . GLU A 1 67 ? 21.910 -1.531 -10.770 1.00 53.44 67 GLU A N 1
ATOM 530 C CA . GLU A 1 67 ? 21.042 -1.828 -9.625 1.00 53.44 67 GLU A CA 1
ATOM 531 C C . GLU A 1 67 ? 19.714 -1.068 -9.696 1.00 53.44 67 GLU A C 1
ATOM 533 O O . GLU A 1 67 ? 19.632 0.105 -10.055 1.00 53.44 67 GLU A O 1
ATOM 538 N N . TYR A 1 68 ? 18.636 -1.799 -9.420 1.00 55.06 68 TYR A N 1
ATOM 539 C CA . TYR A 1 68 ? 17.255 -1.338 -9.469 1.00 55.06 68 TYR A CA 1
ATOM 540 C C . TYR A 1 68 ? 17.036 -0.152 -8.509 1.00 55.06 68 TYR A C 1
ATOM 542 O O . TYR A 1 68 ? 16.939 -0.337 -7.299 1.00 55.06 68 TYR A O 1
ATOM 550 N N . ASN A 1 69 ? 16.918 1.067 -9.043 1.00 68.56 69 ASN A N 1
ATOM 551 C CA . ASN A 1 69 ? 16.875 2.304 -8.243 1.00 68.56 69 ASN A CA 1
ATOM 552 C C . ASN A 1 69 ? 15.470 2.744 -7.785 1.00 68.56 69 ASN A C 1
ATOM 554 O O . ASN A 1 69 ? 15.328 3.845 -7.240 1.00 68.56 69 ASN A O 1
ATOM 558 N N . SER A 1 70 ? 14.426 1.934 -8.010 1.00 77.50 70 SER A N 1
ATOM 559 C CA . SER A 1 70 ? 13.061 2.310 -7.628 1.00 77.50 70 SER A CA 1
ATOM 560 C C . SER A 1 70 ? 12.184 1.128 -7.208 1.00 77.50 70 SER A C 1
ATOM 562 O O . SER A 1 70 ? 12.182 0.077 -7.850 1.00 77.50 70 SER A O 1
ATOM 564 N N . PHE A 1 71 ? 11.424 1.314 -6.126 1.00 82.56 71 PHE A N 1
ATOM 565 C CA . PHE A 1 71 ? 10.555 0.303 -5.526 1.00 82.56 71 PHE A CA 1
ATOM 566 C C . PHE A 1 71 ? 9.116 0.797 -5.401 1.00 82.56 71 PHE A C 1
ATOM 568 O O . PHE A 1 71 ? 8.849 1.927 -4.987 1.00 82.56 71 PHE A O 1
ATOM 575 N N . PHE A 1 72 ? 8.175 -0.103 -5.679 1.00 84.38 72 PHE A N 1
ATOM 576 C CA . PHE A 1 72 ? 6.750 0.135 -5.502 1.00 84.38 72 PHE A CA 1
ATOM 577 C C . PHE A 1 72 ? 6.140 -0.896 -4.550 1.00 84.38 72 PHE A C 1
ATOM 579 O O . PHE A 1 72 ? 6.148 -2.096 -4.826 1.00 84.38 72 PHE A O 1
ATOM 586 N N . TYR A 1 73 ? 5.570 -0.411 -3.448 1.00 87.62 73 TYR A N 1
ATOM 587 C CA . TYR A 1 73 ? 4.840 -1.204 -2.467 1.00 87.62 73 TYR A CA 1
ATOM 588 C C . TYR A 1 73 ? 3.349 -0.885 -2.538 1.00 87.62 73 TYR A C 1
ATOM 590 O O . TYR A 1 73 ? 2.946 0.275 -2.545 1.00 87.62 73 TYR A O 1
ATOM 598 N N . SER A 1 74 ? 2.519 -1.924 -2.529 1.00 86.62 74 SER A N 1
ATOM 599 C CA . SER A 1 74 ? 1.069 -1.806 -2.376 1.00 86.62 74 SER A CA 1
ATOM 600 C C . SER A 1 74 ? 0.663 -2.586 -1.138 1.00 86.62 74 SER A C 1
ATOM 602 O O . SER A 1 74 ? 0.873 -3.797 -1.084 1.00 86.62 74 SER A O 1
ATOM 604 N N . LEU A 1 75 ? 0.062 -1.906 -0.166 1.00 89.06 75 LEU A N 1
ATOM 605 C CA . LEU A 1 75 ? -0.616 -2.563 0.945 1.00 89.06 75 LEU A CA 1
ATOM 606 C C . LEU A 1 75 ? -1.947 -3.122 0.439 1.00 89.06 75 LEU A C 1
ATOM 608 O O . LEU A 1 75 ? -2.609 -2.511 -0.401 1.00 89.06 75 LEU A O 1
ATOM 612 N N . VAL A 1 76 ? -2.284 -4.328 0.886 1.00 87.94 76 VAL A N 1
ATOM 613 C CA . VAL A 1 76 ? -3.502 -5.032 0.481 1.00 87.94 76 VAL A CA 1
ATOM 614 C C . VAL A 1 76 ? -4.108 -5.673 1.717 1.00 87.94 76 VAL A C 1
ATOM 616 O O . VAL A 1 76 ? -3.480 -6.521 2.353 1.00 87.94 76 VAL A O 1
ATOM 619 N N . SER A 1 77 ? -5.338 -5.287 2.032 1.00 89.12 77 SER A N 1
ATOM 620 C CA . SER A 1 77 ? -6.102 -5.856 3.136 1.00 89.12 77 SER A CA 1
ATOM 621 C C . SER A 1 77 ? -6.626 -7.233 2.739 1.00 89.12 77 SER A C 1
ATOM 623 O O . SER A 1 77 ? -7.374 -7.380 1.765 1.00 89.12 77 SER A O 1
ATOM 625 N N . GLN A 1 78 ? -6.230 -8.257 3.491 1.00 89.06 78 GLN A N 1
ATOM 626 C CA . GLN A 1 78 ? -6.695 -9.625 3.269 1.00 89.06 78 GLN A CA 1
ATOM 627 C C . GLN A 1 78 ? -8.207 -9.739 3.499 1.00 89.06 78 GLN A C 1
ATOM 629 O O . GLN A 1 78 ? -8.786 -8.968 4.260 1.00 89.06 78 GLN A O 1
ATOM 634 N N . ALA A 1 79 ? -8.842 -10.701 2.825 1.00 88.56 79 ALA A N 1
ATOM 635 C CA . ALA A 1 79 ? -10.289 -10.932 2.862 1.00 88.56 79 ALA A CA 1
ATOM 636 C C . ALA A 1 79 ? -11.150 -9.712 2.464 1.00 88.56 79 ALA A C 1
ATOM 638 O O . ALA A 1 79 ? -12.317 -9.618 2.833 1.00 88.56 79 ALA A O 1
ATOM 639 N N . THR A 1 80 ? -10.597 -8.790 1.671 1.00 88.12 80 THR A N 1
ATOM 640 C CA . THR A 1 80 ? -11.339 -7.660 1.096 1.00 88.12 80 THR A CA 1
ATOM 641 C C . THR A 1 80 ? -11.291 -7.679 -0.432 1.00 88.12 80 THR A C 1
ATOM 643 O O . THR A 1 80 ? -10.506 -8.408 -1.048 1.00 88.12 80 THR A O 1
ATOM 646 N N . ILE A 1 81 ? -12.089 -6.814 -1.067 1.00 86.06 81 ILE A N 1
ATOM 647 C CA . ILE A 1 81 ? -12.065 -6.601 -2.522 1.00 86.06 81 ILE A CA 1
ATOM 648 C C . ILE A 1 81 ? -10.682 -6.158 -3.043 1.00 86.06 81 ILE A C 1
ATOM 650 O O . ILE A 1 81 ? -10.374 -6.352 -4.220 1.00 86.06 81 ILE A O 1
ATOM 654 N N . GLU A 1 82 ? -9.808 -5.624 -2.182 1.00 85.25 82 GLU A N 1
ATOM 655 C CA . GLU A 1 82 ? -8.442 -5.243 -2.554 1.00 85.25 82 GLU A CA 1
ATOM 656 C C . GLU A 1 82 ? -7.623 -6.443 -3.050 1.00 85.25 82 GLU A C 1
ATOM 658 O O . GLU A 1 82 ? -6.788 -6.282 -3.943 1.00 85.25 82 GLU A O 1
ATOM 663 N N . MET A 1 83 ? -7.901 -7.662 -2.564 1.00 88.62 83 MET A N 1
ATOM 664 C CA . MET A 1 83 ? -7.242 -8.882 -3.051 1.00 88.62 83 MET A CA 1
ATOM 665 C C . MET A 1 83 ? -7.530 -9.140 -4.534 1.00 88.62 83 MET A C 1
ATOM 667 O O . MET A 1 83 ? -6.622 -9.472 -5.299 1.00 88.62 83 MET A O 1
ATOM 671 N N . TYR A 1 84 ? -8.777 -8.931 -4.963 1.00 87.38 84 TYR A N 1
ATOM 672 C CA . TYR A 1 84 ? -9.175 -9.078 -6.363 1.00 87.38 84 TYR A CA 1
ATOM 673 C C . TYR A 1 84 ? -8.460 -8.065 -7.267 1.00 87.38 84 TYR A C 1
ATOM 675 O O . TYR A 1 84 ? -7.966 -8.412 -8.345 1.00 87.38 84 TYR A O 1
ATOM 683 N N . TYR A 1 85 ? -8.350 -6.811 -6.820 1.00 83.81 85 TYR A N 1
ATOM 684 C CA . TYR A 1 85 ? -7.616 -5.779 -7.555 1.00 83.81 85 TYR A CA 1
ATOM 685 C C . TYR A 1 85 ? -6.105 -6.037 -7.573 1.00 83.81 85 TYR A C 1
ATOM 687 O O . TYR A 1 85 ? -5.467 -5.847 -8.610 1.00 83.81 85 TYR A O 1
ATOM 695 N N . SER A 1 86 ? -5.540 -6.541 -6.475 1.00 85.88 86 SER A N 1
ATOM 696 C CA . SER A 1 86 ? -4.130 -6.930 -6.388 1.00 85.88 86 SER A CA 1
ATOM 697 C C . SER A 1 86 ? -3.771 -8.023 -7.399 1.00 85.88 86 SER A C 1
ATOM 699 O O . SER A 1 86 ? -2.776 -7.898 -8.115 1.00 85.88 86 SER A O 1
ATOM 701 N N . ALA A 1 87 ? -4.623 -9.044 -7.554 1.00 88.38 87 ALA A N 1
ATOM 702 C CA . ALA A 1 87 ? -4.416 -10.101 -8.544 1.00 88.38 87 ALA A CA 1
ATOM 703 C C . ALA A 1 87 ? -4.359 -9.546 -9.980 1.00 88.38 87 ALA A C 1
ATOM 705 O O . ALA A 1 87 ? -3.443 -9.867 -10.738 1.00 88.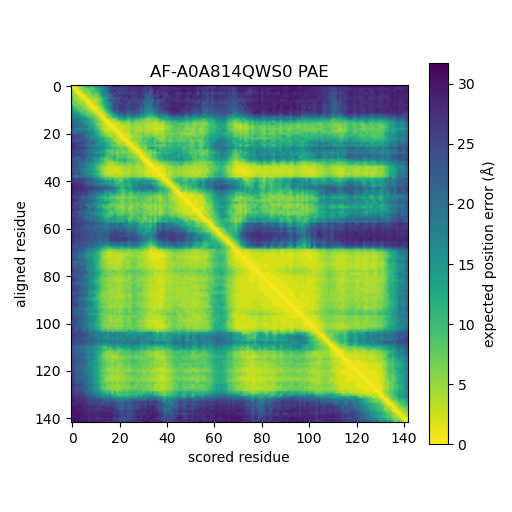38 87 ALA A O 1
ATOM 706 N N . LYS A 1 88 ? -5.281 -8.640 -10.337 1.00 85.25 88 LYS A N 1
ATOM 707 C CA . LYS A 1 88 ? -5.265 -7.958 -11.645 1.00 85.25 88 LYS A CA 1
ATOM 708 C C . LYS A 1 88 ? -4.000 -7.124 -11.851 1.00 85.25 88 LYS A C 1
ATOM 710 O O . LYS A 1 88 ? -3.452 -7.120 -12.954 1.00 85.25 88 LYS A O 1
ATOM 715 N N . ARG A 1 89 ? -3.539 -6.425 -10.809 1.00 85.50 89 ARG A N 1
ATOM 716 C CA . ARG A 1 89 ? -2.311 -5.621 -10.848 1.00 85.50 89 ARG A CA 1
ATOM 717 C C . ARG A 1 89 ? -1.080 -6.492 -11.061 1.00 85.50 89 ARG A C 1
ATOM 719 O O . ARG A 1 89 ? -0.270 -6.163 -11.919 1.00 85.50 89 ARG A O 1
ATOM 726 N N . LYS A 1 90 ? -0.969 -7.618 -10.350 1.00 88.06 90 LYS A N 1
ATOM 727 C CA . LYS A 1 90 ? 0.112 -8.595 -10.541 1.00 88.06 90 LYS A CA 1
ATOM 728 C C . LYS A 1 90 ? 0.210 -9.026 -12.004 1.00 88.06 90 LYS A C 1
ATOM 730 O O . LYS A 1 90 ? 1.276 -8.899 -12.595 1.00 88.06 90 LYS A O 1
ATOM 735 N N . SER A 1 91 ? -0.897 -9.480 -12.599 1.00 88.00 91 SER A N 1
ATOM 736 C CA . SER A 1 91 ? -0.911 -9.890 -14.011 1.00 88.00 91 SER A CA 1
ATOM 737 C C . SER A 1 91 ? -0.489 -8.754 -14.942 1.00 88.00 91 SER A C 1
ATOM 739 O O . SER A 1 91 ? 0.286 -8.968 -15.865 1.00 88.00 91 SER A O 1
ATOM 741 N N . PHE A 1 92 ? -0.961 -7.532 -14.688 1.00 83.50 92 PHE A N 1
ATOM 742 C CA . PHE A 1 92 ? -0.593 -6.372 -15.494 1.00 83.50 92 PHE A CA 1
ATOM 743 C C . PHE A 1 92 ? 0.907 -6.036 -15.419 1.00 83.50 92 PHE A C 1
ATOM 745 O O . PHE A 1 92 ? 1.510 -5.739 -16.447 1.00 83.50 92 PHE A O 1
ATOM 752 N N . LEU A 1 93 ? 1.497 -6.079 -14.221 1.00 83.19 93 LEU A N 1
ATOM 753 C CA . LEU A 1 93 ? 2.910 -5.764 -13.997 1.00 83.19 93 LEU A CA 1
ATOM 754 C C . LEU A 1 93 ? 3.835 -6.802 -14.629 1.00 83.19 93 LEU A C 1
ATOM 756 O O . LEU A 1 93 ? 4.781 -6.428 -15.316 1.00 83.19 93 LEU A O 1
ATOM 760 N N . ILE A 1 94 ? 3.514 -8.086 -14.465 1.00 86.69 94 ILE A N 1
ATOM 761 C CA . ILE A 1 94 ? 4.276 -9.183 -15.072 1.00 86.69 94 ILE A CA 1
ATOM 762 C C . ILE A 1 94 ? 4.256 -9.070 -16.601 1.00 86.69 94 ILE A C 1
ATOM 764 O O . ILE A 1 94 ? 5.295 -9.191 -17.232 1.00 86.69 94 ILE A O 1
ATOM 768 N N . ASN A 1 95 ? 3.107 -8.738 -17.198 1.00 87.25 95 ASN A N 1
ATOM 769 C CA . ASN A 1 95 ? 2.983 -8.547 -18.651 1.00 87.25 95 ASN A CA 1
ATOM 770 C C . ASN A 1 95 ? 3.782 -7.348 -19.205 1.00 87.25 95 ASN A C 1
ATOM 772 O O . ASN A 1 95 ? 3.797 -7.129 -20.414 1.00 87.25 95 ASN A O 1
ATOM 776 N N . ARG A 1 96 ? 4.359 -6.513 -18.338 1.00 80.81 96 ARG A N 1
ATOM 777 C CA . ARG A 1 96 ? 5.177 -5.342 -18.686 1.00 80.81 96 ARG A CA 1
ATOM 778 C C . ARG A 1 96 ? 6.627 -5.503 -18.225 1.00 80.81 96 ARG A C 1
ATOM 780 O O . ARG A 1 96 ? 7.334 -4.505 -18.139 1.00 80.81 96 ARG A O 1
ATOM 787 N N . ASP A 1 97 ? 7.023 -6.732 -17.899 1.00 84.75 97 ASP A N 1
ATOM 788 C CA . ASP A 1 97 ? 8.364 -7.102 -17.443 1.00 84.75 97 ASP A CA 1
ATOM 789 C C . ASP A 1 97 ? 8.784 -6.447 -16.116 1.00 84.75 97 ASP A C 1
ATOM 791 O O . ASP A 1 97 ? 9.970 -6.302 -15.820 1.00 84.75 97 ASP A O 1
ATOM 795 N N . TYR A 1 98 ? 7.819 -6.075 -15.264 1.00 83.50 98 TYR A N 1
ATOM 796 C CA . TYR A 1 98 ? 8.127 -5.654 -13.899 1.00 83.50 98 TYR A CA 1
ATOM 797 C C . TYR A 1 98 ? 8.291 -6.863 -12.973 1.00 83.50 98 TYR A C 1
ATOM 799 O O . TYR A 1 98 ? 7.400 -7.711 -12.862 1.00 83.50 98 TYR A O 1
ATOM 807 N N . SER A 1 99 ? 9.387 -6.877 -12.213 1.00 86.00 99 SER A N 1
ATOM 808 C CA . SER A 1 99 ? 9.584 -7.807 -11.099 1.00 86.00 99 SER A CA 1
ATOM 809 C C . SER A 1 99 ? 8.513 -7.605 -10.027 1.00 86.00 99 SER A C 1
ATOM 811 O O . SER A 1 99 ? 8.321 -6.500 -9.520 1.00 86.00 99 SER A O 1
ATOM 813 N N . TYR A 1 100 ? 7.824 -8.684 -9.652 1.00 87.94 100 TYR A N 1
ATOM 814 C CA . TYR A 1 100 ? 6.744 -8.644 -8.668 1.00 87.94 100 TYR A CA 1
ATOM 815 C C . TYR A 1 100 ? 6.944 -9.704 -7.587 1.00 87.94 100 TYR A C 1
ATOM 817 O O . TYR A 1 100 ? 7.058 -10.894 -7.881 1.00 87.94 100 TYR A O 1
ATOM 825 N N . LYS A 1 101 ? 6.920 -9.279 -6.321 1.00 90.62 101 LYS A N 1
ATOM 826 C CA . LYS A 1 101 ? 7.033 -10.158 -5.154 1.00 90.62 101 LYS A CA 1
ATOM 827 C C . LYS A 1 101 ? 5.869 -9.914 -4.202 1.00 90.62 101 LYS A C 1
ATOM 829 O O . LYS A 1 101 ? 5.577 -8.774 -3.854 1.00 90.62 101 LYS A O 1
ATOM 834 N N . ILE A 1 102 ? 5.237 -10.996 -3.754 1.00 89.94 102 ILE A N 1
ATOM 835 C CA . ILE A 1 102 ? 4.276 -10.955 -2.648 1.00 89.94 102 ILE A CA 1
ATOM 836 C C . ILE A 1 102 ? 5.065 -11.171 -1.360 1.00 89.94 102 ILE A C 1
ATOM 838 O O . ILE A 1 102 ? 5.811 -12.143 -1.250 1.00 89.94 102 ILE A O 1
ATOM 842 N N . ILE A 1 103 ? 4.916 -10.257 -0.406 1.00 88.81 103 ILE A N 1
ATOM 843 C CA . ILE A 1 103 ? 5.550 -10.347 0.907 1.00 88.81 103 ILE A CA 1
ATOM 844 C C . ILE A 1 103 ? 4.445 -10.624 1.922 1.00 88.81 103 ILE A C 1
ATOM 846 O O . ILE A 1 103 ? 3.569 -9.792 2.140 1.00 88.81 103 ILE A O 1
ATOM 850 N N . THR A 1 104 ? 4.481 -11.814 2.510 1.00 84.31 104 THR A N 1
ATOM 851 C CA . THR A 1 104 ? 3.628 -12.219 3.629 1.00 84.31 104 THR A CA 1
ATOM 852 C C . THR A 1 104 ? 4.535 -12.571 4.794 1.00 84.31 104 THR A C 1
ATOM 854 O O . THR A 1 104 ? 5.417 -13.413 4.63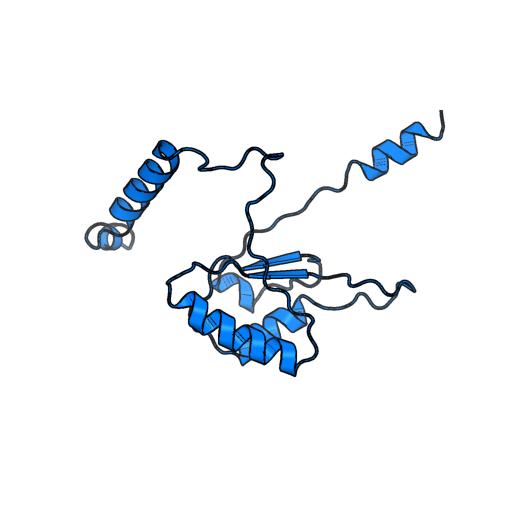9 1.00 84.31 104 THR A O 1
ATOM 857 N N . GLY A 1 105 ? 4.343 -11.938 5.944 1.00 73.69 105 GLY A N 1
ATOM 858 C CA . GLY A 1 105 ? 5.150 -12.213 7.127 1.00 73.69 105 GLY A CA 1
ATOM 859 C C . GLY A 1 105 ? 4.897 -11.202 8.233 1.00 73.69 105 GLY A C 1
ATOM 860 O O . GLY A 1 105 ? 4.358 -10.122 7.988 1.00 73.69 105 GLY A O 1
ATOM 861 N N . SER A 1 106 ? 5.280 -11.575 9.449 1.00 61.25 106 SER A N 1
ATOM 862 C CA . SER A 1 106 ? 5.395 -10.661 10.578 1.00 61.25 106 SER A CA 1
ATOM 863 C C . SER A 1 106 ? 6.534 -9.675 10.316 1.00 61.25 106 SER A C 1
ATOM 865 O O . SER A 1 106 ? 7.611 -10.054 9.858 1.00 61.25 106 SER A O 1
ATOM 867 N N . VAL A 1 107 ? 6.286 -8.393 10.577 1.00 65.12 107 VAL A N 1
ATOM 868 C CA . VAL A 1 107 ? 7.349 -7.385 10.617 1.00 65.12 107 VAL A CA 1
ATOM 869 C C . VAL A 1 107 ? 8.255 -7.734 11.798 1.00 65.12 107 VAL A C 1
ATOM 871 O O . VAL A 1 107 ? 7.741 -8.040 12.872 1.00 65.12 107 VAL A O 1
ATOM 874 N N . ASN A 1 108 ? 9.575 -7.716 11.599 1.00 61.03 108 ASN A N 1
ATOM 875 C CA . ASN A 1 108 ? 10.535 -7.932 12.681 1.00 61.03 108 ASN A CA 1
ATOM 876 C C . ASN A 1 108 ? 10.220 -6.977 13.845 1.00 61.03 108 ASN A C 1
ATOM 878 O O . ASN A 1 108 ? 10.081 -5.771 13.636 1.00 61.03 108 ASN A O 1
ATOM 882 N N . GLU A 1 109 ? 10.126 -7.511 15.064 1.00 59.34 109 GLU A N 1
ATOM 883 C CA . GLU A 1 109 ? 9.767 -6.767 16.287 1.00 59.34 109 GLU A CA 1
ATOM 884 C C . GLU A 1 109 ? 10.829 -5.737 16.720 1.00 59.34 109 GLU A C 1
ATOM 886 O O . GLU A 1 109 ? 10.668 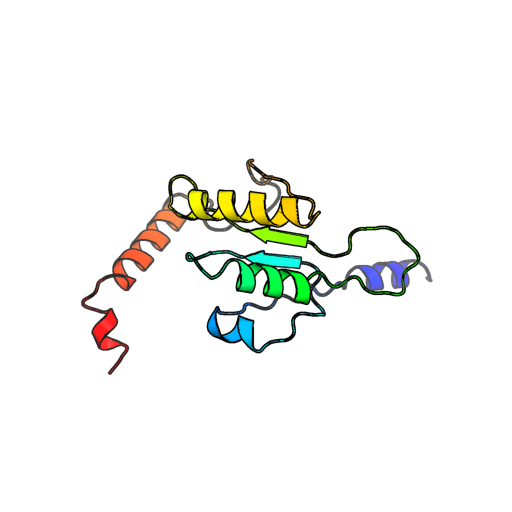-5.046 17.721 1.00 59.34 109 GLU A O 1
ATOM 891 N N . GLU A 1 110 ? 11.912 -5.597 15.954 1.00 66.50 110 GLU A N 1
ATOM 892 C CA . GLU A 1 110 ? 13.024 -4.674 16.212 1.00 66.50 110 GLU A CA 1
ATOM 893 C C . GLU A 1 110 ? 12.611 -3.192 16.183 1.00 66.50 110 GLU A C 1
ATOM 895 O O . GLU A 1 110 ? 13.357 -2.322 16.638 1.00 66.50 110 GLU A O 1
ATOM 900 N N . HIS A 1 111 ? 11.423 -2.877 15.663 1.00 71.69 111 HIS A N 1
ATOM 901 C CA . HIS A 1 111 ? 10.894 -1.519 15.623 1.00 71.69 111 HIS A CA 1
ATOM 902 C C . HIS A 1 111 ? 9.622 -1.383 16.456 1.00 71.69 111 HIS A C 1
ATOM 904 O O . HIS A 1 111 ? 8.712 -2.205 16.383 1.00 71.69 111 HIS A O 1
ATOM 910 N N . GLN A 1 112 ? 9.524 -0.280 17.203 1.00 78.94 112 GLN A N 1
ATOM 911 C CA . GLN A 1 112 ? 8.304 0.080 17.916 1.00 78.94 112 GLN A CA 1
ATOM 912 C C . GLN A 1 112 ? 7.205 0.439 16.906 1.00 78.94 112 GLN A C 1
ATOM 914 O O . GLN A 1 112 ? 7.194 1.528 16.330 1.00 78.94 112 GLN A O 1
ATOM 919 N N . LEU A 1 113 ? 6.287 -0.498 16.671 1.00 82.38 113 LEU A N 1
ATOM 920 C CA . LEU A 1 113 ? 5.149 -0.309 15.776 1.00 82.38 113 LEU A CA 1
ATOM 921 C C . LEU A 1 113 ? 3.978 0.352 16.509 1.00 82.38 113 LEU A C 1
ATOM 923 O O . LEU A 1 113 ? 3.667 0.025 17.655 1.00 82.38 113 LEU A O 1
ATOM 927 N N . PHE A 1 114 ? 3.293 1.261 15.815 1.00 86.56 114 PHE A N 1
ATOM 928 C CA . PHE A 1 114 ? 2.014 1.798 16.274 1.00 86.56 114 PHE A CA 1
ATOM 929 C C . PHE A 1 114 ? 0.929 0.716 16.241 1.00 86.56 114 PHE A C 1
ATOM 931 O O . PHE A 1 114 ? 0.970 -0.186 15.405 1.00 86.56 114 PHE A O 1
ATOM 938 N N . PHE A 1 115 ? -0.070 0.851 17.120 1.00 87.50 115 PHE A N 1
ATOM 939 C CA . PHE A 1 115 ? -1.191 -0.089 17.252 1.00 87.50 115 PHE A CA 1
ATOM 940 C C . PHE A 1 115 ? -0.762 -1.522 17.611 1.00 87.50 115 PHE A C 1
ATOM 942 O O . PHE A 1 115 ? -1.403 -2.488 17.194 1.00 87.50 115 PHE A O 1
ATOM 949 N N . SER A 1 116 ? 0.314 -1.669 18.391 1.00 86.88 116 SER A N 1
ATOM 950 C CA . SER A 1 116 ? 0.786 -2.966 18.891 1.00 86.88 116 SER A CA 1
ATOM 951 C C . SER A 1 116 ? -0.168 -3.583 19.919 1.00 86.88 116 SER A C 1
ATOM 953 O O . SER A 1 116 ? -0.259 -4.806 20.018 1.00 86.88 116 SER A O 1
ATOM 955 N N . THR A 1 117 ? -0.924 -2.761 20.658 1.00 91.19 117 THR A N 1
ATOM 956 C CA . THR A 1 117 ? -1.883 -3.239 21.660 1.00 91.19 117 THR A CA 1
ATOM 957 C C . THR A 1 117 ? -3.304 -3.342 21.099 1.00 91.19 117 THR A C 1
ATOM 959 O O . THR A 1 117 ? -3.739 -2.545 20.264 1.00 91.19 117 THR A O 1
ATOM 962 N N . LYS A 1 118 ? -4.089 -4.297 21.621 1.00 92.81 118 LYS A N 1
ATOM 963 C CA . LYS A 1 118 ? -5.523 -4.407 21.291 1.00 92.81 118 LYS A CA 1
ATOM 964 C C . LYS A 1 118 ? -6.319 -3.167 21.710 1.00 92.81 118 LYS A C 1
ATOM 966 O O . LYS A 1 118 ? -7.326 -2.860 21.078 1.00 92.81 118 LYS A O 1
ATOM 971 N N . GLN A 1 119 ? -5.889 -2.469 22.761 1.00 94.44 119 GLN A N 1
ATOM 972 C CA . GLN A 1 119 ? -6.563 -1.264 23.247 1.00 94.44 119 GLN A CA 1
ATOM 973 C C . GLN A 1 119 ? -6.442 -0.122 22.232 1.00 94.44 119 GLN A C 1
ATOM 975 O O . GLN A 1 119 ? -7.462 0.461 21.861 1.00 94.44 119 GLN A O 1
ATOM 980 N N . ASP A 1 120 ? -5.241 0.114 21.695 1.00 92.75 120 ASP A N 1
ATOM 981 C CA . ASP A 1 120 ? -5.011 1.135 20.663 1.00 92.75 120 ASP A CA 1
ATOM 982 C C . ASP A 1 120 ? -5.823 0.840 19.395 1.00 92.75 120 ASP A C 1
ATOM 984 O O . ASP A 1 120 ? -6.454 1.726 18.814 1.00 92.75 120 ASP A O 1
ATOM 988 N N . GLN A 1 121 ? -5.856 -0.433 18.985 1.00 93.06 121 GLN A N 1
ATOM 989 C CA . GLN A 1 121 ? -6.634 -0.886 17.829 1.00 93.06 121 GLN A CA 1
ATOM 990 C C . GLN A 1 121 ? -8.141 -0.663 18.033 1.00 93.06 121 GLN A C 1
ATOM 992 O O . GLN A 1 121 ? -8.827 -0.168 17.137 1.00 93.06 121 GLN A O 1
ATOM 997 N N . GLN A 1 122 ? -8.670 -0.985 19.219 1.00 94.94 122 GLN A N 1
ATOM 998 C CA . GLN A 1 122 ? -10.078 -0.753 19.555 1.00 94.94 122 GLN A CA 1
ATOM 999 C C . GLN A 1 122 ? -10.425 0.735 19.608 1.00 94.94 122 GLN A C 1
ATOM 1001 O O . GLN A 1 122 ? -11.513 1.124 19.180 1.00 94.94 122 GLN A O 1
ATOM 1006 N N . GLN A 1 123 ? -9.522 1.574 20.116 1.00 94.62 123 GLN A N 1
ATOM 1007 C CA . GLN A 1 123 ? -9.722 3.018 20.148 1.00 94.62 123 GLN A CA 1
ATOM 1008 C C . GLN A 1 123 ? -9.806 3.589 18.731 1.00 94.62 123 GLN A C 1
ATOM 1010 O O . GLN A 1 123 ? -10.754 4.315 18.432 1.00 94.62 123 GLN A O 1
ATOM 1015 N N . LEU A 1 124 ? -8.888 3.193 17.843 1.00 91.69 124 LEU A N 1
ATOM 1016 C CA . LEU A 1 124 ? -8.932 3.584 16.435 1.00 91.69 124 LEU A CA 1
ATOM 1017 C C . LEU A 1 124 ? -10.245 3.149 15.774 1.00 91.69 124 LEU A C 1
ATOM 1019 O O . LEU A 1 124 ? -10.897 3.955 15.111 1.00 91.69 124 LEU A O 1
ATOM 1023 N N . LEU A 1 125 ? -10.659 1.897 15.988 1.00 92.06 125 LEU A N 1
ATOM 1024 C CA . LEU A 1 125 ? -11.906 1.371 15.435 1.00 92.06 125 LEU A CA 1
ATOM 1025 C C . LEU A 1 125 ? -13.117 2.193 15.892 1.00 92.06 125 LEU A C 1
ATOM 1027 O O . LEU A 1 125 ? -13.955 2.557 15.071 1.00 92.06 125 LEU A O 1
ATOM 1031 N N . ARG A 1 126 ? -13.197 2.533 17.184 1.00 92.12 126 ARG A N 1
ATOM 1032 C CA . ARG A 1 126 ? -14.271 3.386 17.719 1.00 92.12 126 ARG A CA 1
ATOM 1033 C C . ARG A 1 126 ? -14.272 4.764 17.068 1.00 92.12 126 ARG A C 1
ATOM 1035 O O . ARG A 1 126 ? -15.336 5.244 16.690 1.00 92.12 126 ARG A O 1
ATOM 1042 N N . THR A 1 127 ? -13.102 5.383 16.911 1.00 91.56 127 THR A N 1
ATOM 1043 C CA . THR A 1 127 ? -12.984 6.680 16.235 1.00 91.56 127 THR A CA 1
ATOM 1044 C C . THR A 1 127 ? -13.476 6.604 14.794 1.00 91.56 127 THR A C 1
ATOM 1046 O O . THR A 1 127 ? -14.246 7.467 14.379 1.00 91.56 127 THR A O 1
ATOM 1049 N N . ILE A 1 128 ? -13.089 5.563 14.049 1.00 89.12 128 ILE A N 1
ATOM 1050 C CA . ILE A 1 128 ? -13.541 5.365 12.668 1.00 89.12 128 ILE A CA 1
ATOM 1051 C C . ILE A 1 128 ? -15.061 5.201 12.639 1.00 89.12 128 ILE A C 1
ATOM 1053 O O . ILE A 1 128 ? -15.721 5.970 11.955 1.00 89.12 128 ILE A O 1
ATOM 1057 N N . LEU A 1 129 ? -15.631 4.291 13.435 1.00 89.19 129 LEU A N 1
ATOM 1058 C CA . LEU A 1 129 ? -17.080 4.044 13.467 1.00 89.19 129 LEU A CA 1
ATOM 1059 C C . LEU A 1 129 ? -17.897 5.307 13.779 1.00 89.19 129 LEU A C 1
ATOM 1061 O O . LEU A 1 129 ? -18.956 5.512 13.195 1.00 89.19 129 LEU A O 1
ATOM 1065 N N . GLN A 1 130 ? -17.393 6.184 14.651 1.00 89.12 130 GLN A N 1
ATOM 1066 C CA . GLN A 1 130 ? -18.034 7.468 14.955 1.00 89.12 130 GLN A CA 1
ATOM 1067 C C . GLN A 1 130 ? -17.949 8.488 13.811 1.00 89.12 130 GLN A C 1
ATOM 1069 O O . GLN A 1 130 ? -18.761 9.413 13.760 1.00 89.12 130 GLN A O 1
ATOM 1074 N N . GLN A 1 131 ? -16.947 8.373 12.938 1.00 81.25 131 GLN A N 1
ATOM 1075 C CA . GLN A 1 131 ? -16.758 9.242 11.775 1.00 81.25 131 GLN A CA 1
ATOM 1076 C C . GLN A 1 131 ? -17.543 8.756 10.555 1.00 81.25 131 GLN A C 1
ATOM 1078 O O . GLN A 1 131 ? -17.996 9.583 9.767 1.00 81.25 131 GLN A O 1
ATOM 1083 N N . THR A 1 132 ? -17.725 7.442 10.403 1.00 68.25 132 THR A N 1
ATOM 1084 C CA . THR A 1 132 ? -18.512 6.849 9.311 1.00 68.25 132 THR A CA 1
ATOM 1085 C C . THR A 1 132 ? -20.020 6.925 9.534 1.00 68.25 132 THR A C 1
ATOM 1087 O O . THR A 1 132 ? -20.776 6.553 8.640 1.00 68.25 132 THR A O 1
ATOM 1090 N N . ASP A 1 133 ? -20.464 7.405 10.697 1.00 64.44 133 ASP A N 1
ATOM 1091 C CA . ASP A 1 133 ? -21.876 7.591 11.011 1.00 64.44 133 ASP A CA 1
ATOM 1092 C C . ASP A 1 133 ? -22.507 8.615 10.033 1.00 64.44 133 ASP A C 1
ATOM 1094 O O . ASP A 1 133 ? -22.133 9.799 10.046 1.00 64.44 133 ASP A O 1
ATOM 1098 N N . PRO A 1 134 ? -23.437 8.201 9.145 1.00 56.97 134 PRO A N 1
ATOM 1099 C CA . PRO A 1 134 ? -23.942 9.040 8.052 1.00 56.97 134 PRO A CA 1
ATOM 1100 C C . PRO A 1 134 ? -24.616 10.335 8.531 1.00 56.97 134 PRO A C 1
ATOM 1102 O O . PRO A 1 134 ? -24.708 11.303 7.772 1.00 56.97 134 PRO A O 1
ATOM 1105 N N . LEU A 1 135 ? -25.034 10.394 9.798 1.00 52.94 135 LEU A N 1
ATOM 1106 C CA . LEU A 1 135 ? -25.628 11.580 10.414 1.00 52.94 135 LEU A CA 1
ATOM 1107 C C . LEU A 1 135 ? -24.610 12.707 10.682 1.00 52.94 135 LEU A C 1
ATOM 1109 O O . LEU A 1 135 ? -24.993 13.876 10.680 1.00 52.94 135 LEU A O 1
ATOM 1113 N N . LYS A 1 136 ? -23.311 12.402 10.839 1.00 48.34 136 LYS A N 1
ATOM 1114 C CA . LYS A 1 136 ? -22.250 13.413 11.042 1.00 48.34 136 LYS A CA 1
ATOM 1115 C C . LYS A 1 136 ? -21.607 13.903 9.744 1.00 48.34 136 LYS A C 1
ATOM 1117 O O . LYS A 1 136 ? -21.132 15.036 9.694 1.00 48.34 136 LYS A O 1
ATOM 1122 N N . ILE A 1 137 ? -21.639 13.105 8.676 1.00 52.00 137 ILE A N 1
ATOM 1123 C CA . ILE A 1 137 ? -21.077 13.481 7.364 1.00 52.00 137 ILE A CA 1
ATOM 1124 C C . ILE A 1 137 ? -21.841 14.673 6.750 1.00 52.00 137 ILE A C 1
ATOM 1126 O O . ILE A 1 137 ? -21.247 15.493 6.048 1.00 52.00 137 ILE A O 1
ATOM 1130 N N . LYS A 1 138 ? -23.132 14.843 7.071 1.00 45.50 138 LYS A N 1
ATOM 1131 C CA . LYS A 1 138 ? -23.923 16.008 6.632 1.00 45.50 138 LYS A CA 1
ATOM 1132 C C . LYS A 1 138 ? -23.541 17.324 7.320 1.00 45.50 138 LYS A C 1
ATOM 1134 O O . LYS A 1 138 ? -23.643 18.361 6.683 1.00 45.50 138 LYS A O 1
ATOM 1139 N N . GLN A 1 139 ? -23.072 17.307 8.569 1.00 45.03 139 GLN A N 1
ATOM 1140 C CA . GLN A 1 139 ? -22.782 18.544 9.318 1.00 45.03 139 GLN A CA 1
ATOM 1141 C C . GLN A 1 139 ? -21.428 19.177 8.971 1.00 45.03 139 GLN A C 1
ATOM 1143 O O . GLN A 1 139 ? -21.174 20.311 9.350 1.00 45.03 139 GLN A O 1
ATOM 1148 N N . LYS A 1 140 ? -20.551 18.461 8.256 1.00 43.03 140 LYS A N 1
ATOM 1149 C CA . LYS A 1 140 ? -19.227 18.964 7.853 1.00 43.03 140 LYS A CA 1
ATOM 1150 C C . LYS A 1 140 ? -19.184 19.537 6.428 1.00 43.03 140 LYS A C 1
ATOM 1152 O O . LYS A 1 140 ? -18.124 19.976 6.000 1.00 43.03 140 LYS A O 1
ATOM 1157 N N . ASN A 1 141 ? -20.308 19.483 5.707 1.00 43.97 141 ASN A N 1
ATOM 1158 C CA . ASN A 1 141 ? -20.465 19.956 4.326 1.00 43.97 141 ASN A CA 1
ATOM 1159 C C . ASN A 1 141 ? -21.493 21.106 4.205 1.00 43.97 141 ASN A C 1
ATOM 1161 O O . ASN A 1 141 ? -22.019 21.333 3.116 1.00 43.97 141 ASN A O 1
ATOM 1165 N N . LEU A 1 142 ? -21.796 21.789 5.315 1.00 38.69 142 LEU A N 1
ATOM 1166 C CA . LEU A 1 142 ? -22.567 23.036 5.381 1.00 38.69 142 LEU A CA 1
ATOM 1167 C C . LEU A 1 142 ? -21.673 24.148 5.927 1.00 38.69 142 LEU A C 1
ATOM 1169 O O . LEU A 1 142 ? -20.929 23.855 6.891 1.00 38.69 142 LEU A O 1
#

Mean predicted aligned error: 12.66 Å

Secondary structure (DSSP, 8-state):
--HHHHHHHHTT---------TTTTTT---TT-SEEEE----S--HHHHHHHHHHHS---TT--------EEEE---TTSHHHHHHHHHHHHHHTTT-------SPPPTTS--TT-SHHHHHHHHHHHHHHS-HHHHTTT--